Protein AF-A0A9E3D7S3-F1 (afdb_monomer)

pLDDT: mean 74.38, std 21.48, range [36.34, 97.38]

Mean predicted aligned error: 14.0 Å

Foldseek 3Di:
DDDDDDDDDPPPPVVVVVVVVVVVVVVVPPPFQKKWKWWADPNPDIQIWIWTWDDADPVQKTKIKTFLVRVVDDPTDIWIARPVVRWIWDFPDKDDDVVVRMIITITHTDPDPPDDDD

Radius of gyration: 23.83 Å; Cα contacts (8 Å, |Δi|>4): 195; chains: 1; bounding box: 24×94×34 Å

Sequence (118 aa):
MRLASIALGFILTVSALAARADDGAALSAERSQTFVVQSLIDGHRAFIGSGVLVARSADGVMTLVTAAHVVNGPPQSLRILDTTRRAYYDVLHVRVLLEYDLAFIRVRAQPSYSVPPP

Secondary structure (DSSP, 8-state):
-------SSSSSSSHHHHTTTTHHHHHHSS---EEEEEEEETTTEEEEEEEEEEEE-TTS-EEEEEEHHHH-SSSEEEEEEETTTTEEEEEEEEEEEGGGTEEEEEEEE-S---SPP-

Solvent-accessible surface area (backbone atoms only — not comparable to full-atom values): 7185 Å² total; per-residue (Å²): 136,86,80,90,82,89,88,87,77,81,76,77,73,58,65,71,58,58,70,62,59,56,56,60,57,64,63,64,67,65,62,81,46,56,27,43,36,33,24,30,39,88,87,79,45,71,39,75,42,61,24,36,61,76,48,74,48,97,88,60,39,32,32,30,42,30,50,17,76,42,76,64,72,72,90,52,58,70,44,36,33,33,74,87,75,70,41,54,35,46,75,76,46,76,51,74,41,73,95,74,43,30,22,42,36,33,30,33,72,52,95,69,82,89,63,76,82,131

Structure (mmCIF, N/CA/C/O backbone):
data_AF-A0A9E3D7S3-F1
#
_entry.id   AF-A0A9E3D7S3-F1
#
loop_
_atom_site.group_PDB
_atom_site.id
_atom_site.type_symbol
_atom_site.label_atom_id
_atom_site.label_alt_id
_atom_site.label_comp_id
_atom_site.label_asym_id
_atom_site.label_entity_id
_atom_site.label_seq_id
_atom_site.pdbx_PDB_ins_code
_atom_site.Cartn_x
_atom_site.Cartn_y
_atom_site.Cartn_z
_atom_site.occupancy
_atom_site.B_iso_or_equiv
_atom_site.auth_seq_id
_atom_site.auth_comp_id
_atom_site.auth_asym_id
_atom_site.auth_atom_id
_atom_site.pdbx_PDB_model_num
ATOM 1 N N . MET A 1 1 ? -4.853 76.606 -10.732 1.00 36.34 1 MET A N 1
ATOM 2 C CA . MET A 1 1 ? -5.326 75.935 -11.960 1.00 36.34 1 MET A CA 1
ATOM 3 C C . MET A 1 1 ? -4.596 74.610 -12.109 1.00 36.34 1 MET A C 1
ATOM 5 O O . MET A 1 1 ? -3.379 74.614 -12.122 1.00 36.34 1 MET A O 1
ATOM 9 N N . ARG A 1 2 ? -5.392 73.540 -12.232 1.00 37.25 2 ARG A N 1
ATOM 10 C CA . ARG A 1 2 ? -5.109 72.181 -12.733 1.00 37.25 2 ARG A CA 1
ATOM 11 C C . ARG A 1 2 ? -4.180 71.266 -11.917 1.00 37.25 2 ARG A C 1
ATOM 13 O O . ARG A 1 2 ? -2.971 71.432 -11.845 1.00 37.25 2 ARG A O 1
ATOM 20 N N . LEU A 1 3 ? -4.864 70.283 -11.333 1.00 42.84 3 LEU A N 1
ATOM 21 C CA . LEU A 1 3 ? -4.400 69.134 -10.576 1.00 42.84 3 LEU A CA 1
ATOM 22 C C . LEU A 1 3 ? -3.599 68.143 -11.422 1.00 42.84 3 LEU A C 1
ATOM 24 O O . LEU A 1 3 ? -3.835 67.969 -12.618 1.00 42.84 3 LEU A O 1
ATOM 28 N N . ALA A 1 4 ? -2.713 67.467 -10.698 1.00 43.94 4 ALA A N 1
ATOM 29 C CA . ALA A 1 4 ? -1.976 66.271 -11.046 1.00 43.94 4 ALA A CA 1
ATOM 30 C C . ALA A 1 4 ? -2.810 65.233 -11.814 1.00 43.94 4 ALA A C 1
ATOM 32 O O . ALA A 1 4 ? -3.934 64.894 -11.450 1.00 43.94 4 ALA A O 1
ATOM 33 N N . SER A 1 5 ? -2.205 64.680 -12.855 1.00 52.38 5 SER A N 1
ATOM 34 C CA . SER A 1 5 ? -2.578 63.410 -13.468 1.00 52.38 5 SER A CA 1
ATOM 35 C C . SER A 1 5 ? -1.301 62.584 -13.572 1.00 52.38 5 SER A C 1
ATOM 37 O O . SER A 1 5 ? -0.228 63.157 -13.732 1.00 52.38 5 SER A O 1
ATOM 39 N N . ILE A 1 6 ? -1.445 61.259 -13.523 1.00 53.62 6 ILE A N 1
ATOM 40 C CA . ILE A 1 6 ? -0.399 60.217 -13.516 1.00 53.62 6 ILE A CA 1
ATOM 41 C C . ILE A 1 6 ? -0.043 59.725 -12.104 1.00 53.62 6 ILE A C 1
ATOM 43 O O . ILE A 1 6 ? 1.033 59.969 -11.573 1.00 53.62 6 ILE A O 1
ATOM 47 N N . ALA A 1 7 ? -0.952 58.946 -11.522 1.00 48.66 7 ALA A N 1
ATOM 48 C CA . ALA A 1 7 ? -0.593 57.894 -10.569 1.00 48.66 7 ALA A CA 1
ATOM 49 C C . ALA A 1 7 ? -1.680 56.804 -10.564 1.00 48.66 7 ALA A C 1
ATOM 51 O O . ALA A 1 7 ? -2.249 56.479 -9.531 1.00 48.66 7 ALA A O 1
ATOM 52 N N . LEU A 1 8 ? -2.031 56.272 -11.740 1.00 49.25 8 LEU A N 1
ATOM 53 C CA . LEU A 1 8 ? -3.030 55.202 -11.857 1.00 49.25 8 LEU A CA 1
ATOM 54 C C . LEU A 1 8 ? -2.595 54.145 -12.882 1.00 49.25 8 LEU A C 1
ATOM 56 O O . LEU A 1 8 ? -3.331 53.811 -13.801 1.00 49.25 8 LEU A O 1
ATOM 60 N N . GLY A 1 9 ? -1.353 53.670 -12.769 1.00 41.97 9 GLY A N 1
ATOM 61 C CA . GLY A 1 9 ? -0.811 52.657 -13.686 1.00 41.97 9 GLY A CA 1
ATOM 62 C C . GLY A 1 9 ? 0.031 51.560 -13.036 1.00 41.97 9 GLY A C 1
ATOM 63 O O . GLY A 1 9 ? 0.242 50.529 -13.658 1.00 41.97 9 GLY A O 1
ATOM 64 N N . PHE A 1 10 ? 0.492 51.736 -11.793 1.00 42.12 10 PHE A N 1
ATOM 65 C CA . PHE A 1 10 ? 1.500 50.840 -11.206 1.00 42.12 10 PHE A CA 1
ATOM 66 C C . PHE A 1 10 ? 0.957 49.823 -10.188 1.00 42.12 10 PHE A C 1
ATOM 68 O O . PHE A 1 10 ? 1.707 48.992 -9.693 1.00 42.12 10 PHE A O 1
ATOM 75 N N . ILE A 1 11 ? -0.338 49.863 -9.858 1.00 47.34 11 ILE A N 1
ATOM 76 C CA . ILE A 1 11 ? -0.899 49.030 -8.775 1.00 47.34 11 ILE A CA 1
ATOM 77 C C . ILE A 1 11 ? -1.485 47.702 -9.296 1.00 47.34 11 ILE A C 1
ATOM 79 O O . ILE A 1 11 ? -1.618 46.750 -8.535 1.00 47.34 11 ILE A O 1
ATOM 83 N N . LEU A 1 12 ? -1.775 47.575 -10.595 1.00 44.66 12 LEU A N 1
ATOM 84 C CA . LEU A 1 12 ? -2.516 46.417 -11.124 1.00 44.66 12 LEU A CA 1
ATOM 85 C C . LEU A 1 12 ? -1.658 45.238 -11.612 1.00 44.66 12 LEU A C 1
ATOM 87 O O . LEU A 1 12 ? -2.206 44.176 -11.889 1.00 44.66 12 LEU A O 1
ATOM 91 N N . THR A 1 13 ? -0.333 45.364 -11.694 1.00 44.12 13 THR A N 1
ATOM 92 C CA . THR A 1 13 ? 0.540 44.274 -12.178 1.00 44.12 13 THR A CA 1
ATOM 93 C C . THR A 1 13 ? 1.153 43.412 -11.075 1.00 44.12 13 THR A C 1
ATOM 95 O O . THR A 1 13 ? 1.654 42.330 -11.372 1.00 44.12 13 THR A O 1
ATOM 98 N N . VAL A 1 14 ? 1.082 43.817 -9.803 1.00 46.62 14 VAL A N 1
ATOM 99 C CA . VAL A 1 14 ? 1.685 43.045 -8.695 1.00 46.62 14 VAL A CA 1
ATOM 100 C C . VAL A 1 14 ? 0.723 41.990 -8.126 1.00 46.62 14 VAL A C 1
ATOM 102 O O . VAL A 1 14 ? 1.159 40.949 -7.634 1.00 46.62 14 VAL A O 1
ATOM 105 N N . SER A 1 15 ? -0.593 42.180 -8.262 1.00 40.97 15 SER A N 1
ATOM 106 C CA . SER A 1 15 ? -1.597 41.261 -7.698 1.00 40.97 15 SER A CA 1
ATOM 107 C C . SER A 1 15 ? -1.629 39.880 -8.364 1.00 40.97 15 SER A C 1
ATOM 109 O O . SER A 1 15 ? -2.075 38.920 -7.743 1.00 40.97 15 SER A O 1
ATOM 111 N N . ALA A 1 16 ? -1.125 39.744 -9.595 1.00 46.19 16 ALA A N 1
ATOM 112 C CA . ALA A 1 16 ? -1.045 38.445 -10.267 1.00 46.19 16 ALA A CA 1
ATOM 113 C C . ALA A 1 16 ? 0.139 37.588 -9.783 1.00 46.19 16 ALA A C 1
ATOM 115 O O . ALA A 1 16 ? 0.104 36.366 -9.920 1.00 46.19 16 ALA A O 1
ATOM 116 N N . LEU A 1 17 ? 1.179 38.208 -9.210 1.00 40.50 17 LEU A N 1
ATOM 117 C CA . LEU A 1 17 ? 2.368 37.493 -8.741 1.00 40.50 17 LEU A CA 1
ATOM 118 C C . LEU A 1 17 ? 2.215 37.000 -7.294 1.00 40.50 17 LEU A C 1
ATOM 120 O O . LEU A 1 17 ? 2.738 35.944 -6.952 1.00 40.50 17 LEU A O 1
ATOM 124 N N . ALA A 1 18 ? 1.437 37.709 -6.469 1.00 45.75 18 ALA A N 1
ATOM 125 C CA . ALA A 1 18 ? 1.156 37.303 -5.089 1.00 45.75 18 ALA A CA 1
ATOM 126 C C . ALA A 1 18 ? 0.291 36.031 -5.005 1.00 45.75 18 ALA A C 1
ATOM 128 O O . ALA A 1 18 ? 0.497 35.209 -4.120 1.00 45.75 18 ALA A O 1
ATOM 129 N N . ALA A 1 19 ? -0.603 35.809 -5.975 1.00 45.47 19 ALA A N 1
ATOM 130 C CA . ALA A 1 19 ? -1.445 34.612 -6.016 1.00 45.47 19 ALA A CA 1
ATOM 131 C C . ALA A 1 19 ? -0.674 33.310 -6.316 1.00 45.47 19 ALA A C 1
ATOM 133 O O . ALA A 1 19 ? -1.222 32.236 -6.119 1.00 45.47 19 ALA A O 1
ATOM 134 N N . ARG A 1 20 ? 0.579 33.386 -6.791 1.00 47.00 20 ARG A N 1
ATOM 135 C CA . ARG A 1 20 ? 1.412 32.206 -7.099 1.00 47.00 20 ARG A CA 1
ATOM 136 C C . ARG A 1 20 ? 2.460 31.883 -6.037 1.00 47.00 20 ARG A C 1
ATOM 138 O O . ARG A 1 20 ? 3.110 30.847 -6.127 1.00 47.00 20 ARG A O 1
ATOM 145 N N . ALA A 1 21 ? 2.650 32.766 -5.059 1.00 46.47 21 ALA A N 1
ATOM 146 C CA . ALA A 1 21 ? 3.596 32.546 -3.968 1.00 46.47 21 ALA A CA 1
ATOM 147 C C . ALA A 1 21 ? 2.968 31.753 -2.805 1.00 46.47 21 ALA A C 1
ATOM 149 O O . ALA A 1 21 ? 3.672 30.982 -2.154 1.00 46.47 21 ALA A O 1
ATOM 150 N N . ASP A 1 22 ? 1.652 31.872 -2.594 1.00 43.47 22 ASP A N 1
ATOM 151 C CA . ASP A 1 22 ? 0.927 31.128 -1.551 1.00 43.47 22 ASP A CA 1
ATOM 152 C C . ASP A 1 22 ? 0.686 29.647 -1.896 1.00 43.47 22 ASP A C 1
ATOM 154 O O . ASP A 1 22 ? 0.516 28.821 -0.996 1.00 43.47 22 ASP A O 1
ATOM 158 N N . ASP A 1 23 ? 0.773 29.264 -3.175 1.00 46.38 23 ASP A N 1
ATOM 159 C CA . ASP A 1 23 ? 0.672 27.857 -3.590 1.00 46.38 23 ASP A CA 1
ATOM 160 C C . ASP A 1 23 ? 1.823 27.002 -3.019 1.00 46.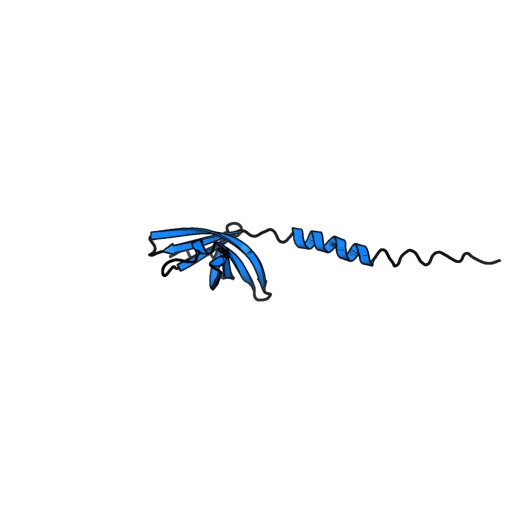38 23 ASP A C 1
ATOM 162 O O . ASP A 1 23 ? 1.654 25.813 -2.745 1.00 46.38 23 ASP A O 1
ATOM 166 N N . GLY A 1 24 ? 2.993 27.605 -2.770 1.00 39.53 24 GLY A N 1
ATOM 167 C CA . GLY A 1 24 ? 4.150 26.908 -2.197 1.00 39.53 24 GLY A CA 1
ATOM 168 C C . GLY A 1 24 ? 3.977 26.532 -0.721 1.00 39.53 24 GLY A C 1
ATOM 169 O O . GLY A 1 24 ? 4.488 25.502 -0.280 1.00 39.53 24 GLY A O 1
ATOM 170 N N . ALA A 1 25 ? 3.224 27.329 0.044 1.00 43.59 25 ALA A N 1
ATOM 171 C CA . ALA A 1 25 ? 2.959 27.072 1.460 1.00 43.59 25 ALA A CA 1
ATOM 172 C C . ALA A 1 25 ? 1.829 26.046 1.657 1.00 43.59 25 ALA A C 1
ATOM 174 O O . ALA A 1 25 ? 1.906 25.218 2.567 1.00 43.59 25 ALA A O 1
ATOM 175 N N . ALA A 1 26 ? 0.832 26.031 0.763 1.00 40.84 26 ALA A N 1
ATOM 176 C CA . ALA A 1 26 ? -0.206 25.000 0.740 1.00 40.84 26 ALA A CA 1
ATOM 177 C C . ALA A 1 26 ? 0.359 23.609 0.382 1.00 40.84 26 ALA A C 1
ATOM 179 O O . ALA A 1 26 ? -0.065 22.608 0.958 1.00 40.84 26 ALA A O 1
ATOM 180 N N . LEU A 1 27 ? 1.379 23.547 -0.484 1.00 45.19 27 LEU A N 1
ATOM 181 C CA . LEU A 1 27 ? 2.094 22.308 -0.829 1.00 45.19 27 LEU A CA 1
ATOM 182 C C . LEU A 1 27 ? 3.040 21.807 0.280 1.00 45.19 27 LEU A C 1
ATOM 184 O O . LEU A 1 27 ? 3.384 20.630 0.307 1.00 45.19 27 LEU A O 1
ATOM 188 N N . SER A 1 28 ? 3.455 22.671 1.214 1.00 40.59 28 SER A N 1
ATOM 189 C CA . SER A 1 28 ? 4.373 22.309 2.308 1.00 40.59 28 SER A CA 1
ATOM 190 C C . SER A 1 28 ? 3.657 21.725 3.539 1.00 40.59 28 SER A C 1
ATOM 192 O O . SER A 1 28 ? 4.276 21.049 4.363 1.00 40.59 28 SER A O 1
ATOM 194 N N . ALA A 1 29 ? 2.340 21.935 3.659 1.00 40.81 29 ALA A N 1
ATOM 195 C CA . ALA A 1 29 ? 1.531 21.451 4.780 1.00 40.81 29 ALA A CA 1
ATOM 196 C C . ALA A 1 29 ? 0.851 20.088 4.532 1.00 40.81 29 ALA A C 1
ATOM 198 O O . ALA A 1 29 ? 0.332 19.491 5.481 1.00 40.81 29 ALA A O 1
ATOM 199 N N . GLU A 1 30 ? 0.908 19.539 3.312 1.00 49.56 30 GLU A N 1
ATOM 2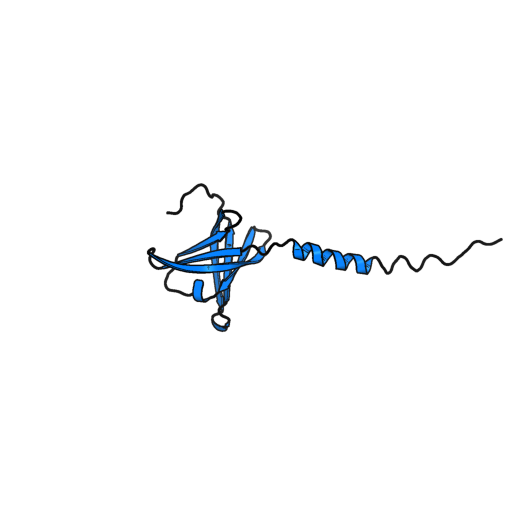00 C CA . GLU A 1 30 ? 0.654 18.112 3.073 1.00 49.56 30 GLU A CA 1
ATOM 201 C C . GLU A 1 30 ? 1.874 17.311 3.545 1.00 49.56 30 GLU A C 1
ATOM 203 O O . GLU A 1 30 ? 2.706 16.823 2.787 1.00 49.56 30 GLU A O 1
ATOM 208 N N . ARG A 1 31 ? 2.017 17.240 4.870 1.00 57.12 31 ARG A N 1
ATOM 209 C CA . ARG A 1 31 ? 3.013 16.430 5.566 1.00 57.12 31 ARG A CA 1
ATOM 210 C C . ARG A 1 31 ? 3.010 15.035 4.944 1.00 57.12 31 ARG A C 1
ATOM 212 O O . ARG A 1 31 ? 2.006 14.339 5.094 1.00 57.12 31 ARG A O 1
ATOM 219 N N . SER A 1 32 ? 4.105 14.645 4.279 1.00 63.88 32 SER A N 1
ATOM 220 C CA . SER A 1 32 ? 4.292 13.302 3.718 1.00 63.88 32 SER A CA 1
ATOM 221 C C . SER A 1 32 ? 3.920 12.268 4.772 1.00 63.88 32 SER A C 1
ATOM 223 O O . SER A 1 32 ? 4.660 12.026 5.727 1.00 63.88 32 SER A O 1
ATOM 225 N N . GLN A 1 33 ? 2.710 11.732 4.650 1.00 80.50 33 GLN A N 1
ATOM 226 C CA . GLN A 1 33 ? 2.162 10.806 5.617 1.00 80.50 33 GLN A CA 1
ATOM 227 C C . GLN A 1 33 ? 2.706 9.435 5.244 1.00 80.50 33 GLN A C 1
ATOM 229 O O . GLN A 1 33 ? 2.384 8.897 4.181 1.00 80.50 33 GLN A O 1
ATOM 234 N N . THR A 1 34 ? 3.573 8.909 6.103 1.00 86.88 34 THR A N 1
ATOM 235 C CA . THR A 1 34 ? 4.181 7.594 5.917 1.00 86.88 34 THR A CA 1
ATOM 236 C C . THR A 1 34 ? 3.327 6.532 6.594 1.00 86.88 34 THR A C 1
ATOM 238 O O . THR A 1 34 ? 2.856 6.699 7.718 1.00 86.88 34 THR A O 1
ATOM 241 N N . PHE A 1 35 ? 3.160 5.420 5.899 1.00 91.38 35 PHE A N 1
ATOM 242 C CA . PHE A 1 35 ? 2.417 4.252 6.329 1.00 91.38 35 PHE A CA 1
ATOM 243 C C . PHE A 1 35 ? 3.374 3.074 6.422 1.00 91.38 35 PHE A C 1
ATOM 245 O O . PHE A 1 35 ? 4.317 2.964 5.641 1.00 91.38 35 PHE A O 1
ATOM 252 N N . VAL A 1 36 ? 3.108 2.167 7.349 1.00 93.06 36 VAL A N 1
ATOM 253 C CA . VAL A 1 36 ? 3.691 0.830 7.322 1.00 93.06 36 VAL A CA 1
ATOM 254 C C . VAL A 1 36 ? 2.797 -0.035 6.448 1.00 93.06 36 VAL A C 1
ATOM 256 O O . VAL A 1 36 ? 1.593 -0.150 6.688 1.00 93.06 36 VAL A O 1
ATOM 259 N N . VAL A 1 37 ? 3.400 -0.631 5.427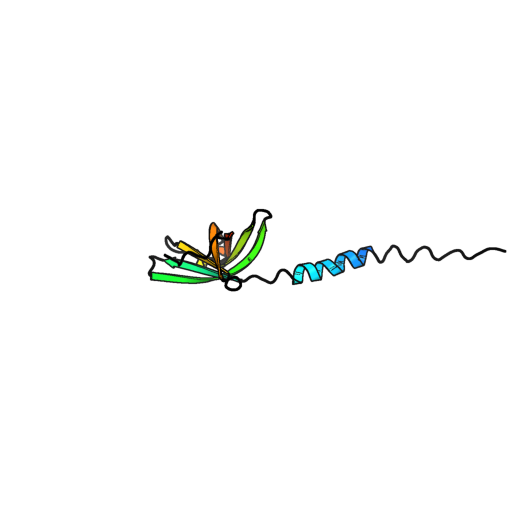 1.00 92.38 37 VAL A N 1
ATOM 260 C CA . VAL A 1 37 ? 2.779 -1.631 4.565 1.00 92.38 37 VAL A CA 1
ATOM 261 C C . VAL A 1 37 ? 3.297 -2.983 5.014 1.00 92.38 37 VAL A C 1
ATOM 263 O O . VAL A 1 37 ? 4.481 -3.281 4.873 1.00 92.38 37 VAL A O 1
ATOM 266 N N . GLN A 1 38 ? 2.416 -3.794 5.582 1.00 90.62 38 GLN A N 1
ATOM 267 C CA . GLN A 1 38 ? 2.737 -5.143 6.010 1.00 90.62 38 GLN A CA 1
ATOM 268 C C . GLN A 1 38 ? 1.983 -6.136 5.136 1.00 90.62 38 GLN A C 1
ATOM 270 O O . GLN A 1 38 ? 0.756 -6.117 5.064 1.00 90.62 38 GLN A O 1
ATOM 275 N N . SER A 1 39 ? 2.723 -7.033 4.507 1.00 87.88 39 SER A N 1
ATOM 276 C CA . SER A 1 39 ? 2.175 -8.161 3.782 1.00 87.88 39 SER A CA 1
ATOM 277 C C . SER A 1 39 ? 2.392 -9.437 4.574 1.00 87.88 39 SER A C 1
ATOM 279 O O . SER A 1 39 ? 3.537 -9.809 4.814 1.00 87.88 39 SER A O 1
ATOM 281 N N . LEU A 1 40 ? 1.314 -10.083 5.019 1.00 84.75 40 LEU A N 1
ATOM 282 C CA . LEU A 1 40 ? 1.377 -11.322 5.794 1.00 84.75 40 LEU A CA 1
ATOM 283 C C . LEU A 1 40 ? 1.267 -12.533 4.870 1.00 84.75 40 LEU A C 1
ATOM 285 O O . LEU A 1 40 ? 0.298 -12.660 4.126 1.00 84.75 40 LEU A O 1
ATOM 289 N N . ILE A 1 41 ? 2.226 -13.441 4.994 1.00 80.62 41 ILE A N 1
ATOM 290 C CA . ILE A 1 41 ? 2.334 -14.695 4.251 1.00 80.62 41 ILE A CA 1
ATOM 291 C C . ILE A 1 41 ? 2.111 -15.829 5.243 1.00 80.62 41 ILE A C 1
ATOM 293 O O . ILE A 1 41 ? 2.849 -15.958 6.228 1.00 80.62 41 ILE A O 1
ATOM 297 N N . ASP A 1 42 ? 1.068 -16.620 5.002 1.00 73.75 42 ASP A N 1
AT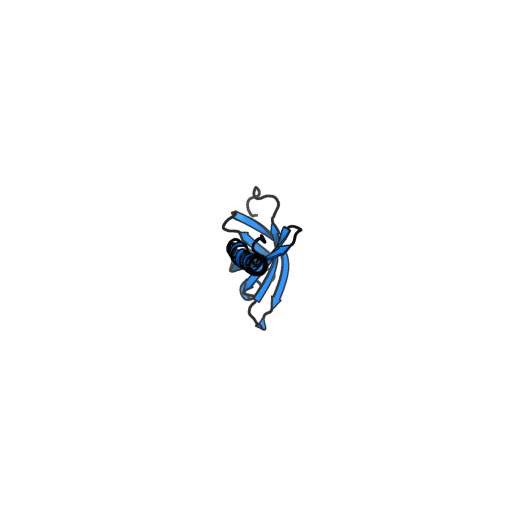OM 298 C CA . ASP A 1 42 ? 0.702 -17.797 5.799 1.00 73.75 42 ASP A CA 1
ATOM 299 C C . ASP A 1 42 ? 0.577 -17.520 7.315 1.00 73.75 42 ASP A C 1
ATOM 301 O O . ASP A 1 42 ? 0.789 -18.398 8.145 1.00 73.75 42 ASP A O 1
ATOM 305 N N . GLY A 1 43 ? 0.290 -16.268 7.700 1.00 71.56 43 GLY A N 1
ATOM 306 C CA . GLY A 1 43 ? 0.135 -15.829 9.094 1.00 71.56 43 GLY A CA 1
ATOM 307 C C . GLY A 1 43 ? 1.409 -15.843 9.953 1.00 71.56 43 GLY A C 1
ATOM 308 O O . GLY A 1 43 ? 1.345 -15.469 11.124 1.00 71.56 43 GLY A O 1
ATOM 309 N N . HIS A 1 44 ? 2.559 -16.270 9.424 1.00 74.19 44 HIS A N 1
ATOM 310 C CA . HIS A 1 44 ? 3.802 -16.451 10.197 1.00 74.19 44 HIS A CA 1
ATOM 311 C C . HIS A 1 44 ? 5.007 -15.716 9.611 1.00 74.19 44 HIS A C 1
ATOM 313 O O . HIS A 1 44 ? 5.989 -15.478 10.312 1.00 74.19 44 HIS A O 1
ATOM 319 N N . ARG A 1 45 ? 4.953 -15.345 8.332 1.00 82.12 45 ARG A N 1
ATOM 320 C CA . ARG A 1 45 ? 5.988 -14.551 7.669 1.00 82.12 45 ARG A CA 1
ATOM 321 C C . ARG A 1 45 ? 5.386 -13.234 7.223 1.00 82.12 45 ARG A C 1
ATOM 323 O O . ARG A 1 45 ? 4.198 -13.163 6.926 1.00 82.12 45 ARG A O 1
ATOM 330 N N . ALA A 1 46 ? 6.197 -12.185 7.183 1.00 84.00 46 ALA A N 1
ATOM 331 C CA . ALA A 1 46 ? 5.739 -10.904 6.683 1.00 84.00 46 ALA A CA 1
ATOM 332 C C . ALA A 1 46 ? 6.822 -10.197 5.876 1.00 84.00 46 ALA A C 1
ATOM 334 O O . ALA A 1 46 ? 7.980 -10.172 6.293 1.00 84.00 46 ALA A O 1
ATOM 335 N N . PHE A 1 47 ? 6.426 -9.571 4.771 1.00 89.19 47 PHE A N 1
ATOM 336 C CA . PHE A 1 47 ? 7.194 -8.478 4.185 1.00 89.19 47 PHE A CA 1
ATOM 337 C C . PHE A 1 47 ? 6.701 -7.172 4.792 1.00 89.19 47 PHE A C 1
ATOM 339 O O . PHE A 1 47 ? 5.497 -6.948 4.916 1.00 89.19 47 PHE A O 1
ATOM 346 N N . ILE A 1 48 ? 7.630 -6.320 5.209 1.00 91.44 48 ILE A N 1
ATOM 347 C CA . ILE A 1 48 ? 7.314 -5.028 5.811 1.00 91.44 48 ILE A CA 1
ATOM 348 C C . ILE A 1 48 ? 8.046 -3.964 5.013 1.00 91.44 48 ILE A C 1
ATOM 350 O O . ILE A 1 48 ? 9.254 -4.052 4.810 1.00 91.44 48 ILE A O 1
ATOM 354 N N . GLY A 1 49 ? 7.300 -2.960 4.578 1.00 93.19 49 GLY A N 1
ATOM 355 C CA . GLY A 1 49 ? 7.825 -1.805 3.877 1.00 93.19 49 GLY A CA 1
ATOM 356 C C . GLY A 1 49 ? 7.140 -0.521 4.314 1.00 93.19 49 GLY A C 1
ATOM 357 O O . GLY A 1 49 ? 6.219 -0.513 5.134 1.00 93.19 49 GLY A O 1
ATOM 358 N N . SER A 1 50 ? 7.600 0.576 3.729 1.00 94.25 50 SER A N 1
ATOM 359 C CA . SER A 1 50 ? 6.998 1.893 3.902 1.00 94.25 50 SER A CA 1
ATOM 360 C C . SER A 1 50 ? 6.135 2.232 2.695 1.00 94.25 50 SER A C 1
ATOM 362 O O . SER A 1 50 ? 6.472 1.904 1.556 1.00 94.25 50 SER A O 1
ATOM 364 N N . GLY A 1 51 ? 5.022 2.908 2.942 1.00 94.19 51 GLY A N 1
ATOM 365 C CA . GLY A 1 51 ? 4.177 3.513 1.926 1.00 94.19 51 GLY A CA 1
ATOM 366 C C . GLY A 1 51 ? 4.067 5.013 2.152 1.00 94.19 51 GLY A C 1
ATOM 367 O O . GLY A 1 51 ? 4.117 5.473 3.290 1.00 94.19 51 GLY A O 1
ATOM 368 N N . VAL A 1 52 ? 3.902 5.781 1.084 1.00 93.75 52 VAL A N 1
ATOM 369 C CA . VAL A 1 52 ? 3.702 7.234 1.152 1.00 93.75 52 VAL A CA 1
ATOM 370 C C . VAL A 1 52 ? 2.352 7.576 0.543 1.00 93.75 52 VAL A C 1
ATOM 372 O O . VAL A 1 52 ? 1.999 7.050 -0.512 1.00 93.75 52 VAL A O 1
ATOM 375 N N . LEU A 1 53 ? 1.588 8.445 1.204 1.00 92.81 53 LEU A N 1
ATOM 376 C CA . LEU A 1 53 ? 0.362 9.007 0.638 1.00 92.81 53 LEU A CA 1
ATOM 377 C C . LEU A 1 53 ? 0.688 9.892 -0.567 1.00 92.81 53 LEU A C 1
ATOM 379 O O . LEU A 1 53 ? 1.446 10.845 -0.432 1.00 92.81 53 LEU A O 1
ATOM 383 N N . VAL A 1 54 ? 0.078 9.600 -1.717 1.00 93.31 54 VAL A N 1
ATOM 384 C CA . VAL A 1 54 ? 0.262 10.390 -2.950 1.00 93.31 54 VAL A CA 1
ATOM 385 C C . VAL A 1 54 ? -1.020 11.037 -3.463 1.00 93.31 54 VAL A C 1
ATOM 387 O O . VAL A 1 54 ? -0.960 11.929 -4.299 1.00 93.31 54 VAL A O 1
ATOM 390 N N . ALA A 1 55 ? -2.187 10.577 -3.004 1.00 92.25 55 ALA A N 1
ATOM 391 C CA . ALA A 1 55 ? -3.463 11.184 -3.366 1.00 92.25 55 ALA A CA 1
ATOM 392 C C . ALA A 1 55 ? -4.548 10.877 -2.332 1.00 92.25 55 ALA A C 1
ATOM 394 O O . ALA A 1 55 ? -4.590 9.782 -1.762 1.00 92.25 55 ALA A O 1
ATOM 395 N N . ARG A 1 56 ? -5.485 11.812 -2.161 1.00 91.81 56 ARG A N 1
ATOM 396 C CA . ARG A 1 56 ? -6.710 11.639 -1.377 1.00 91.81 56 ARG A CA 1
ATOM 397 C C . ARG A 1 56 ? -7.906 12.126 -2.192 1.00 91.81 56 ARG A C 1
ATOM 399 O O . ARG A 1 56 ? -7.911 13.243 -2.691 1.00 91.81 56 ARG A O 1
ATOM 406 N N . SER A 1 57 ? -8.913 11.274 -2.319 1.00 89.88 57 SER A N 1
ATOM 407 C CA . SER A 1 57 ? -10.194 11.595 -2.947 1.00 89.88 57 SER A CA 1
ATOM 408 C C . SER A 1 57 ? -11.154 12.233 -1.936 1.00 89.88 57 SER A C 1
ATOM 410 O O . SER A 1 57 ? -11.033 12.019 -0.725 1.00 89.88 57 SER A O 1
ATOM 412 N N . ALA A 1 58 ? -12.133 12.994 -2.433 1.00 87.00 58 ALA A N 1
ATOM 413 C CA . ALA A 1 58 ? -13.158 13.653 -1.619 1.00 87.00 58 ALA A CA 1
ATOM 414 C C . ALA A 1 58 ? -14.019 12.664 -0.806 1.00 87.00 58 ALA A C 1
ATOM 416 O O . ALA A 1 58 ? -14.510 13.008 0.264 1.00 87.00 58 ALA A O 1
ATOM 417 N N . ASP A 1 59 ? -14.153 11.419 -1.271 1.00 87.38 59 ASP A N 1
ATOM 418 C CA . ASP A 1 59 ? -14.858 10.324 -0.585 1.00 87.38 59 ASP A CA 1
ATOM 419 C C . ASP A 1 59 ? -14.017 9.631 0.511 1.00 87.38 59 ASP A C 1
ATOM 421 O O . ASP A 1 59 ? -14.385 8.570 1.021 1.00 87.38 59 ASP A O 1
ATOM 425 N N . GLY A 1 60 ? -12.855 10.195 0.853 1.00 86.12 60 GLY A N 1
ATOM 426 C CA . GLY A 1 60 ? -11.972 9.682 1.898 1.00 86.12 60 GLY A CA 1
ATOM 427 C C . GLY A 1 60 ? -11.111 8.487 1.481 1.00 86.12 60 GLY A C 1
ATOM 428 O O . GLY A 1 60 ? -10.383 7.952 2.321 1.00 86.12 60 GLY A O 1
ATOM 429 N N . VAL A 1 61 ? -11.151 8.068 0.210 1.00 93.06 61 VAL A N 1
ATOM 430 C CA . VAL A 1 61 ? -10.225 7.055 -0.319 1.00 93.06 61 VAL A CA 1
ATOM 431 C C . VAL A 1 61 ? -8.853 7.676 -0.534 1.00 93.06 61 VAL A C 1
ATOM 433 O O . VAL A 1 61 ? -8.721 8.747 -1.120 1.00 93.06 61 VAL A O 1
ATOM 436 N N . MET A 1 62 ? -7.814 6.983 -0.091 1.00 93.56 62 MET A N 1
ATOM 437 C CA . MET A 1 62 ? -6.426 7.394 -0.277 1.00 93.56 62 MET A CA 1
ATOM 438 C C . MET A 1 62 ? -5.704 6.449 -1.221 1.00 93.56 62 MET A C 1
ATOM 440 O O . MET A 1 62 ? -6.054 5.275 -1.321 1.00 93.56 62 MET A O 1
ATOM 444 N N . THR A 1 63 ? -4.677 6.964 -1.886 1.00 95.50 63 THR A N 1
ATOM 445 C CA . THR A 1 63 ? -3.741 6.171 -2.681 1.00 95.50 63 THR A CA 1
ATOM 446 C C . THR A 1 63 ? -2.361 6.275 -2.061 1.00 95.50 63 THR A C 1
ATOM 448 O O . THR A 1 63 ? -1.834 7.376 -1.890 1.00 95.50 63 THR A O 1
ATOM 451 N N . LEU A 1 64 ? -1.791 5.123 -1.727 1.00 95.31 64 LEU A N 1
ATOM 452 C CA . LEU A 1 64 ? -0.432 4.988 -1.228 1.00 95.31 64 LEU A CA 1
ATOM 453 C C . LEU A 1 64 ? 0.468 4.444 -2.332 1.00 95.31 64 LEU A C 1
ATOM 455 O O . LEU A 1 64 ? 0.029 3.604 -3.118 1.00 95.31 64 LEU A O 1
ATOM 459 N N . VAL A 1 65 ? 1.724 4.874 -2.351 1.00 95.88 65 VAL A N 1
ATOM 460 C CA . VAL A 1 65 ? 2.786 4.263 -3.156 1.00 95.88 65 VAL A CA 1
ATOM 461 C C . VAL A 1 65 ? 3.748 3.531 -2.237 1.00 95.88 65 VAL A C 1
ATOM 463 O O . VAL A 1 65 ? 4.163 4.078 -1.218 1.00 95.88 65 VAL A O 1
ATOM 466 N N . THR A 1 66 ? 4.099 2.300 -2.592 1.00 96.12 66 THR A N 1
ATOM 467 C CA . THR A 1 66 ? 5.120 1.486 -1.921 1.00 96.12 66 THR A CA 1
ATOM 468 C C . THR A 1 66 ? 5.921 0.699 -2.958 1.00 96.12 66 THR A C 1
ATOM 470 O O . THR A 1 66 ? 5.627 0.771 -4.154 1.00 96.12 66 THR A O 1
ATOM 473 N N . ALA A 1 67 ? 6.922 -0.053 -2.509 1.00 96.19 67 ALA A N 1
ATOM 474 C CA . ALA A 1 67 ? 7.698 -0.909 -3.389 1.00 96.19 67 ALA A CA 1
ATOM 475 C C . ALA A 1 67 ? 6.897 -2.156 -3.802 1.00 96.19 67 ALA A C 1
ATOM 477 O O . ALA A 1 67 ? 6.195 -2.758 -2.982 1.00 96.19 67 ALA A O 1
ATOM 478 N N . ALA A 1 68 ? 6.995 -2.558 -5.070 1.00 95.19 68 ALA A N 1
ATOM 479 C CA . ALA A 1 68 ? 6.238 -3.694 -5.592 1.00 95.19 68 ALA A CA 1
ATOM 480 C C . ALA A 1 68 ? 6.592 -4.986 -4.860 1.00 95.19 68 ALA A C 1
ATOM 482 O O . ALA A 1 68 ? 5.691 -5.733 -4.493 1.00 95.19 68 ALA A O 1
ATOM 483 N N . HIS A 1 69 ? 7.872 -5.228 -4.581 1.00 92.50 69 HIS A N 1
ATOM 484 C CA . HIS A 1 69 ? 8.322 -6.438 -3.889 1.00 92.50 69 HIS A CA 1
ATOM 485 C C . HIS A 1 69 ? 7.746 -6.612 -2.469 1.00 92.50 69 HIS A C 1
ATOM 487 O O . HIS A 1 69 ? 7.739 -7.725 -1.952 1.00 92.50 69 HIS A O 1
ATOM 493 N N . VAL A 1 70 ? 7.221 -5.552 -1.840 1.00 92.50 70 VAL A N 1
ATOM 494 C CA . VAL A 1 70 ? 6.538 -5.645 -0.535 1.00 92.50 70 VAL A CA 1
ATOM 495 C C . VAL A 1 70 ? 5.158 -6.289 -0.680 1.00 92.50 70 VAL A C 1
ATOM 497 O O . VAL A 1 70 ? 4.703 -6.998 0.215 1.00 92.50 70 VAL A O 1
ATOM 500 N N . VAL A 1 71 ? 4.482 -6.043 -1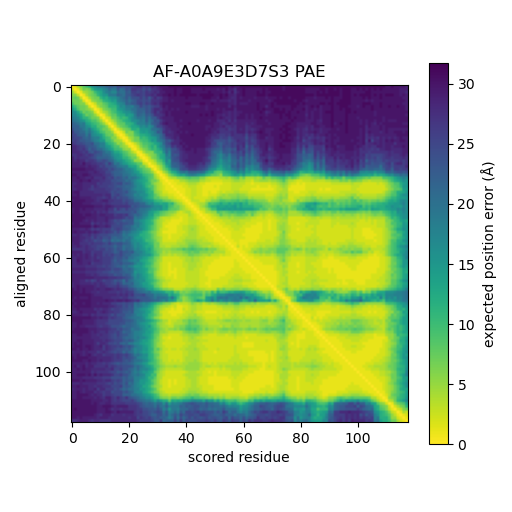.806 1.00 91.31 71 VAL A N 1
ATOM 501 C CA . VAL A 1 71 ? 3.083 -6.436 -2.049 1.00 91.31 71 VAL A CA 1
ATOM 502 C C . VAL A 1 71 ? 2.909 -7.386 -3.234 1.00 91.31 71 VAL A C 1
ATOM 504 O O . VAL A 1 71 ? 1.782 -7.717 -3.600 1.00 91.31 71 VAL A O 1
ATOM 507 N N . ASN A 1 72 ? 4.007 -7.862 -3.808 1.00 86.25 72 ASN A N 1
ATOM 508 C CA . ASN A 1 72 ? 4.043 -8.837 -4.887 1.00 86.25 72 ASN A CA 1
ATOM 509 C C . ASN A 1 72 ? 4.611 -10.162 -4.355 1.00 86.25 72 ASN A C 1
ATOM 511 O O . ASN A 1 72 ? 5.800 -10.441 -4.496 1.00 86.25 72 ASN A O 1
ATOM 515 N N . GLY A 1 73 ? 3.756 -10.947 -3.696 1.00 70.81 73 GLY A N 1
ATOM 516 C CA . GLY A 1 73 ? 4.087 -12.235 -3.083 1.00 70.81 73 GLY A CA 1
ATOM 517 C C . GLY A 1 73 ? 2.939 -13.250 -3.213 1.00 70.81 73 GLY A C 1
ATOM 518 O O . GLY A 1 73 ? 1.944 -12.952 -3.879 1.00 70.81 73 GLY A O 1
ATOM 519 N N . PRO A 1 74 ? 3.067 -14.447 -2.601 1.00 67.50 74 PRO A N 1
ATOM 520 C CA . PRO A 1 74 ? 1.997 -15.453 -2.515 1.00 67.50 74 PRO A CA 1
ATOM 521 C C . PRO A 1 74 ? 0.701 -14.864 -1.929 1.00 67.50 74 PRO A C 1
ATOM 523 O O . PRO A 1 74 ? 0.742 -13.745 -1.421 1.00 67.50 74 PRO A O 1
ATOM 526 N N . PRO A 1 75 ? -0.444 -15.579 -1.955 1.00 61.44 75 PRO A N 1
ATOM 527 C CA . PRO A 1 75 ? -1.702 -15.084 -1.394 1.00 61.44 75 PRO A CA 1
ATOM 528 C C . PRO A 1 75 ? -1.480 -14.523 0.013 1.00 61.44 75 PRO A C 1
ATOM 530 O O . PRO A 1 75 ? -1.134 -15.249 0.940 1.00 61.44 75 PRO A O 1
ATOM 533 N N . GLN A 1 76 ? -1.621 -13.209 0.141 1.00 71.50 76 GLN A N 1
ATOM 534 C CA . GLN A 1 76 ? -1.156 -12.469 1.303 1.00 71.50 76 GLN A CA 1
ATOM 535 C C . GLN A 1 76 ? -2.228 -11.492 1.752 1.00 71.50 76 GLN A C 1
ATOM 537 O O . GLN A 1 76 ? -2.836 -10.793 0.938 1.00 71.50 76 GLN A O 1
ATOM 542 N N . SER A 1 77 ? -2.474 -11.438 3.059 1.00 83.31 77 SER A N 1
ATOM 543 C CA . SER A 1 77 ? -3.331 -10.401 3.623 1.00 83.31 77 SER A CA 1
ATOM 544 C C . SER A 1 77 ? -2.492 -9.146 3.835 1.00 83.31 77 SER A C 1
ATOM 546 O O . SER A 1 77 ? -1.504 -9.178 4.576 1.00 83.31 77 SER A O 1
ATOM 548 N N . LEU A 1 78 ? -2.887 -8.045 3.202 1.00 89.50 78 LEU A N 1
ATOM 549 C CA . LEU A 1 78 ? -2.234 -6.754 3.373 1.00 89.50 78 LEU A CA 1
ATOM 550 C C . LEU A 1 78 ? -2.823 -6.016 4.574 1.00 89.50 78 LEU A C 1
ATOM 552 O O . LEU A 1 78 ? -4.038 -5.866 4.695 1.00 89.50 78 LEU A O 1
ATOM 556 N N . ARG A 1 79 ? -1.944 -5.519 5.442 1.00 89.69 79 ARG A N 1
ATOM 557 C CA . ARG A 1 79 ? -2.268 -4.620 6.546 1.00 89.69 79 ARG A CA 1
ATOM 558 C C . ARG A 1 79 ? -1.560 -3.297 6.314 1.00 89.69 79 ARG A C 1
ATOM 560 O O . ARG A 1 79 ? -0.348 -3.250 6.108 1.00 89.69 79 ARG A O 1
ATOM 567 N N . ILE A 1 80 ? -2.328 -2.220 6.360 1.00 92.19 80 ILE A N 1
ATOM 568 C CA . ILE A 1 80 ? -1.826 -0.862 6.180 1.00 92.19 80 ILE A CA 1
ATOM 569 C C . ILE A 1 80 ? -2.029 -0.121 7.491 1.00 92.19 80 ILE A C 1
ATOM 571 O O . ILE A 1 80 ? -3.158 -0.020 7.969 1.00 92.19 80 ILE A O 1
ATOM 575 N N . LEU A 1 81 ? -0.940 0.381 8.067 1.00 90.62 81 LEU A N 1
ATOM 576 C CA . LEU A 1 81 ? -0.940 1.087 9.343 1.00 90.62 81 LEU A CA 1
ATOM 577 C C . LEU A 1 81 ? -0.399 2.502 9.158 1.00 90.62 81 LEU A C 1
ATOM 579 O O . LEU A 1 81 ? 0.723 2.699 8.701 1.00 90.62 81 LEU A O 1
ATOM 583 N N . ASP A 1 82 ? -1.167 3.490 9.590 1.00 87.62 82 ASP A N 1
ATOM 584 C CA . ASP A 1 82 ? -0.652 4.833 9.833 1.00 87.62 82 ASP A CA 1
ATOM 585 C C . ASP A 1 82 ? -0.014 4.880 11.220 1.00 87.62 82 ASP A C 1
ATOM 587 O O . ASP A 1 82 ? -0.700 4.759 12.237 1.00 87.62 82 ASP A O 1
ATOM 591 N N . THR A 1 83 ? 1.302 5.062 11.268 1.00 77.88 83 THR A N 1
ATOM 592 C CA . THR A 1 83 ? 2.069 5.106 12.521 1.00 77.88 83 THR A CA 1
ATOM 593 C C . THR A 1 83 ? 1.841 6.388 13.312 1.00 77.88 83 THR A C 1
ATOM 595 O O . THR A 1 83 ? 2.019 6.395 14.529 1.00 77.88 83 THR A O 1
ATOM 598 N N . THR A 1 84 ? 1.407 7.460 12.647 1.00 80.06 84 THR A N 1
ATOM 599 C CA . THR A 1 84 ? 1.135 8.756 13.275 1.00 80.06 84 THR A CA 1
ATOM 600 C C . THR A 1 84 ? -0.201 8.719 13.997 1.00 80.06 84 THR A C 1
ATOM 602 O O . THR A 1 84 ? -0.305 9.140 15.146 1.00 80.06 84 THR A O 1
ATOM 605 N N . ARG A 1 85 ? -1.233 8.197 13.328 1.00 76.38 85 ARG A N 1
ATOM 606 C CA . ARG A 1 85 ? -2.593 8.132 13.884 1.00 76.38 85 ARG A CA 1
ATOM 607 C C . ARG A 1 85 ? -2.888 6.831 14.612 1.00 76.38 85 ARG A C 1
ATOM 609 O O . ARG A 1 85 ? -3.941 6.735 15.229 1.00 76.38 85 ARG A O 1
ATOM 616 N N . ARG A 1 86 ? -1.975 5.854 14.534 1.00 77.75 86 ARG A N 1
ATOM 617 C CA . ARG A 1 86 ? -2.180 4.479 15.005 1.00 77.75 86 ARG A CA 1
ATOM 618 C C . ARG A 1 86 ? -3.514 3.955 14.481 1.00 77.75 86 ARG A C 1
ATOM 620 O O . ARG A 1 86 ? -4.401 3.648 15.258 1.00 77.75 86 ARG A O 1
ATOM 627 N N . ALA A 1 87 ? -3.682 3.950 13.162 1.00 82.31 87 ALA A N 1
ATOM 628 C CA . ALA A 1 87 ? -4.935 3.563 12.519 1.00 82.31 87 ALA A CA 1
ATOM 629 C C . ALA A 1 87 ? -4.681 2.547 11.407 1.00 82.31 87 ALA A C 1
ATOM 631 O O . ALA A 1 87 ? -3.735 2.705 10.632 1.00 82.31 87 ALA A O 1
ATOM 632 N N . TYR A 1 88 ? -5.540 1.531 11.323 1.00 87.94 88 TYR A N 1
ATOM 633 C CA . TYR A 1 88 ? -5.531 0.567 10.230 1.00 87.94 88 TYR A CA 1
ATOM 634 C C . TYR A 1 88 ? -6.424 1.027 9.080 1.00 87.94 88 TYR A C 1
ATOM 636 O O . TYR A 1 88 ? -7.390 1.775 9.264 1.00 87.94 88 TYR A O 1
ATOM 644 N N . TYR A 1 89 ? -6.081 0.571 7.881 1.00 91.38 89 TYR A N 1
ATOM 645 C CA . TYR A 1 89 ? -6.808 0.902 6.668 1.00 91.38 89 TYR A CA 1
ATOM 646 C C . TYR A 1 89 ? -7.165 -0.360 5.896 1.00 91.38 89 TYR A C 1
ATOM 648 O O . TYR A 1 89 ? -6.341 -1.265 5.745 1.00 91.38 89 TYR A O 1
ATOM 656 N N . ASP A 1 90 ? -8.384 -0.373 5.367 1.00 91.31 90 ASP A N 1
ATOM 657 C CA . ASP A 1 90 ? -8.853 -1.413 4.466 1.00 91.31 90 ASP A CA 1
ATOM 658 C C . ASP A 1 90 ? -8.221 -1.223 3.097 1.00 91.31 90 ASP A C 1
ATOM 660 O O . ASP A 1 90 ? -8.254 -0.125 2.533 1.00 91.31 90 ASP A O 1
ATOM 664 N N . VAL A 1 91 ? -7.676 -2.305 2.546 1.00 92.62 91 VAL A N 1
ATOM 665 C CA . VAL A 1 91 ? -7.156 -2.328 1.181 1.00 92.62 91 VAL A CA 1
ATOM 666 C C . VAL A 1 91 ? -8.310 -2.579 0.221 1.00 92.62 91 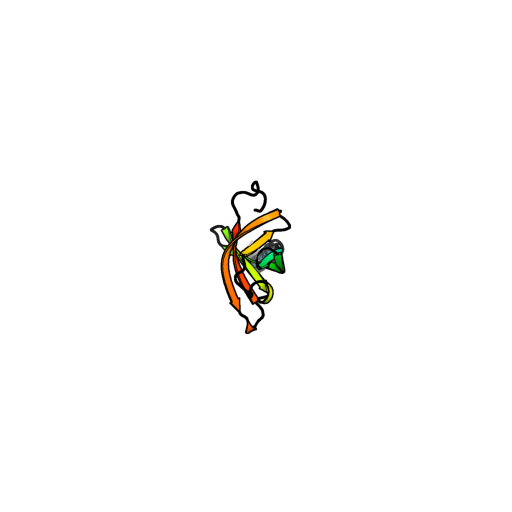VAL A C 1
ATOM 668 O O . VAL A 1 91 ? -8.930 -3.637 0.234 1.00 92.62 91 VAL A O 1
ATOM 671 N N . LEU A 1 92 ? -8.588 -1.595 -0.629 1.00 93.69 92 LEU A N 1
ATOM 672 C CA . LEU A 1 92 ? -9.647 -1.664 -1.635 1.00 93.69 92 LEU A CA 1
ATOM 673 C C . LEU A 1 92 ? -9.134 -2.253 -2.948 1.00 93.69 92 LEU A C 1
ATOM 675 O O . LEU A 1 92 ? -9.846 -2.973 -3.640 1.00 93.69 92 LEU A O 1
ATOM 679 N N . HIS A 1 93 ? -7.911 -1.883 -3.330 1.00 94.31 93 HIS A N 1
ATOM 680 C CA . HIS A 1 93 ? -7.312 -2.293 -4.592 1.00 94.31 93 HIS A CA 1
ATOM 681 C C . HIS A 1 93 ? -5.793 -2.131 -4.557 1.00 94.31 93 HIS A C 1
ATOM 683 O O . HIS A 1 93 ? -5.289 -1.176 -3.966 1.00 94.31 93 HIS A O 1
ATOM 689 N N . VAL A 1 94 ? -5.079 -3.018 -5.250 1.00 94.25 94 VAL A N 1
ATOM 690 C CA . VAL A 1 94 ? -3.627 -2.949 -5.437 1.00 94.25 94 VAL A CA 1
ATOM 691 C C . VAL A 1 94 ? -3.325 -3.032 -6.924 1.00 94.25 94 VAL A C 1
ATOM 693 O O . VAL A 1 94 ? -3.743 -3.975 -7.593 1.00 94.25 94 VAL A O 1
ATOM 696 N N . ARG A 1 95 ? -2.571 -2.058 -7.433 1.00 95.38 95 ARG A N 1
ATOM 697 C CA . ARG A 1 95 ? -2.028 -2.068 -8.791 1.00 95.38 95 ARG A CA 1
ATOM 698 C C . ARG A 1 95 ? -0.511 -2.109 -8.715 1.00 95.38 95 ARG A C 1
ATOM 700 O O . ARG A 1 95 ? 0.096 -1.197 -8.164 1.00 95.38 95 ARG A O 1
ATOM 707 N N . VAL A 1 96 ? 0.090 -3.135 -9.304 1.00 95.69 96 VAL A N 1
ATOM 708 C CA . VAL A 1 96 ? 1.542 -3.346 -9.295 1.00 95.69 96 VAL A CA 1
ATOM 709 C C . VAL A 1 96 ? 2.132 -3.006 -10.663 1.00 95.69 96 VAL A C 1
ATOM 711 O O . VAL A 1 96 ? 1.575 -3.386 -11.691 1.00 95.69 96 VAL A O 1
ATOM 714 N N . LEU A 1 97 ? 3.260 -2.297 -10.668 1.00 95.94 97 LEU A N 1
ATOM 715 C CA . LEU A 1 97 ? 4.091 -2.000 -11.831 1.00 95.94 97 LEU A CA 1
ATOM 716 C C . LEU A 1 97 ? 5.493 -2.577 -11.589 1.00 95.94 97 LEU A C 1
ATOM 718 O O . LEU A 1 97 ? 6.376 -1.903 -11.058 1.00 95.94 97 LEU A O 1
ATOM 722 N N . LEU A 1 98 ? 5.681 -3.848 -11.955 1.00 94.69 98 LEU A N 1
ATOM 723 C CA . LEU A 1 98 ? 6.899 -4.608 -11.642 1.00 94.69 98 LEU A CA 1
ATOM 724 C C . LEU A 1 98 ? 8.166 -4.020 -12.267 1.00 94.69 98 LEU A C 1
ATOM 726 O O . LEU A 1 98 ? 9.213 -4.049 -11.634 1.00 94.69 98 LEU A O 1
ATOM 730 N N . GLU A 1 99 ? 8.063 -3.451 -13.470 1.00 96.81 99 GLU A N 1
ATOM 731 C CA . GLU A 1 99 ? 9.192 -2.832 -14.182 1.00 96.81 99 GLU A CA 1
ATOM 732 C C . GLU A 1 99 ? 9.846 -1.691 -13.386 1.00 96.81 99 GLU A C 1
ATOM 734 O O . GLU A 1 99 ? 11.049 -1.472 -13.496 1.00 96.81 99 GLU A O 1
ATOM 739 N N . TYR A 1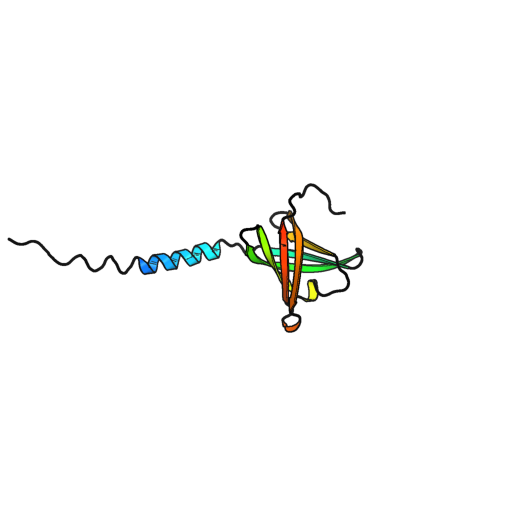 100 ? 9.068 -1.002 -12.547 1.00 97.00 100 TYR A N 1
ATOM 740 C CA . TYR A 1 100 ? 9.532 0.134 -11.749 1.00 97.00 100 TYR A CA 1
ATOM 741 C C . TYR A 1 100 ? 9.689 -0.197 -10.263 1.00 97.00 100 TYR A C 1
ATOM 743 O O . TYR A 1 100 ? 9.986 0.697 -9.478 1.00 97.00 100 TYR A O 1
ATOM 751 N N . ASP A 1 101 ? 9.436 -1.448 -9.866 1.00 96.31 101 ASP A N 1
ATOM 752 C CA . ASP A 1 101 ? 9.304 -1.855 -8.464 1.00 96.31 101 ASP A CA 1
ATOM 753 C C . ASP A 1 101 ? 8.331 -0.952 -7.673 1.00 96.31 101 ASP A C 1
ATOM 755 O O . ASP A 1 101 ? 8.570 -0.595 -6.522 1.00 96.31 101 ASP A O 1
ATOM 759 N N . LEU A 1 102 ? 7.204 -0.574 -8.289 1.00 97.38 102 LEU A N 1
ATOM 760 C CA . LEU A 1 102 ? 6.185 0.282 -7.671 1.00 97.38 102 LEU A CA 1
ATOM 761 C C . LEU A 1 102 ? 4.846 -0.432 -7.519 1.00 97.38 102 LEU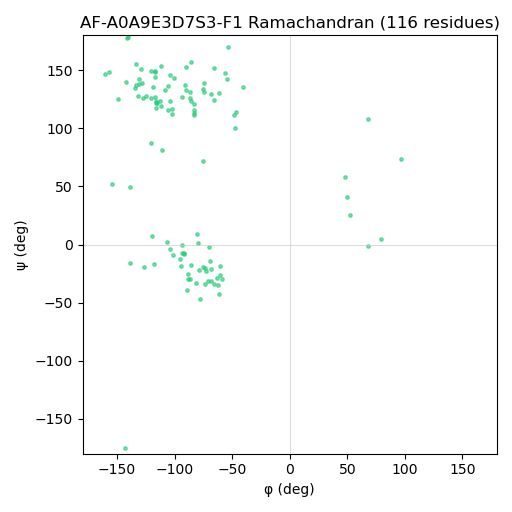 A C 1
ATOM 763 O O . LEU A 1 102 ? 4.397 -1.161 -8.403 1.00 97.38 102 LEU A O 1
ATOM 767 N N . ALA A 1 103 ? 4.147 -0.141 -6.428 1.00 96.81 103 ALA A N 1
ATOM 768 C CA . ALA A 1 103 ? 2.758 -0.519 -6.244 1.00 96.81 103 ALA A CA 1
ATOM 769 C C . ALA A 1 103 ? 1.922 0.644 -5.712 1.00 96.81 103 ALA A C 1
ATOM 771 O O . ALA A 1 103 ? 2.326 1.359 -4.796 1.00 96.81 103 ALA A O 1
ATOM 772 N N . PHE A 1 104 ? 0.725 0.789 -6.277 1.00 96.56 104 PHE A N 1
ATOM 773 C CA . PHE A 1 104 ? -0.296 1.736 -5.853 1.00 96.56 104 PHE A CA 1
ATOM 774 C C . PHE A 1 104 ? -1.381 0.993 -5.082 1.00 96.56 104 PHE A C 1
ATOM 776 O O . PHE A 1 104 ? -2.001 0.067 -5.608 1.00 96.56 104 PHE A O 1
ATOM 783 N N . ILE A 1 105 ? -1.635 1.416 -3.849 1.00 95.94 105 ILE A N 1
ATOM 784 C CA . ILE A 1 105 ? -2.605 0.790 -2.951 1.00 95.94 105 ILE A CA 1
ATOM 785 C C . ILE A 1 105 ? -3.710 1.798 -2.670 1.00 95.94 105 ILE A C 1
ATOM 787 O O . ILE A 1 105 ? -3.459 2.855 -2.093 1.00 95.94 105 ILE A O 1
ATOM 791 N N . ARG A 1 106 ? -4.943 1.477 -3.061 1.00 95.69 106 ARG A N 1
ATOM 792 C CA . ARG A 1 106 ? -6.118 2.261 -2.677 1.00 95.69 106 ARG A CA 1
ATOM 793 C C . ARG A 1 106 ? -6.621 1.772 -1.334 1.00 95.69 106 ARG A C 1
ATOM 795 O O . ARG A 1 106 ? -6.903 0.584 -1.187 1.00 95.69 106 ARG A O 1
ATOM 802 N N . VAL A 1 107 ? -6.756 2.687 -0.384 1.00 94.38 107 VAL A N 1
ATOM 803 C CA . VAL A 1 107 ? -7.124 2.364 0.993 1.00 94.38 107 VAL A CA 1
ATOM 804 C C . VAL A 1 107 ? -8.212 3.284 1.531 1.00 94.38 107 VAL A C 1
ATOM 806 O O . VAL A 1 107 ? -8.355 4.424 1.082 1.00 94.38 107 VAL A O 1
ATOM 809 N N . ARG A 1 108 ? -8.967 2.812 2.523 1.00 92.75 108 ARG A N 1
ATOM 810 C CA . ARG A 1 108 ? -9.942 3.616 3.274 1.00 92.75 108 ARG A CA 1
ATOM 811 C C . ARG A 1 108 ? -9.739 3.406 4.769 1.00 92.75 108 ARG A C 1
ATOM 813 O O . ARG A 1 108 ? -9.384 2.314 5.195 1.00 92.75 108 ARG A O 1
ATOM 820 N N . ALA A 1 109 ? -9.907 4.470 5.552 1.00 87.25 109 ALA A N 1
ATOM 821 C CA . ALA A 1 109 ? -9.775 4.384 7.004 1.00 87.25 109 ALA A CA 1
ATOM 822 C C . ALA A 1 109 ? -10.814 3.411 7.563 1.00 87.25 109 ALA A C 1
ATOM 824 O O . ALA A 1 109 ? -11.997 3.539 7.238 1.00 87.25 109 ALA A O 1
ATOM 825 N N . GLN A 1 110 ? -10.379 2.476 8.408 1.00 83.88 110 GLN A N 1
ATOM 826 C CA . GLN A 1 110 ? -11.318 1.647 9.148 1.00 83.88 110 GLN A CA 1
ATOM 827 C C . GLN A 1 110 ? -12.052 2.524 10.175 1.00 83.88 110 GLN A C 1
ATOM 829 O O . GLN A 1 110 ? -11.403 3.254 10.929 1.00 83.88 110 GLN A O 1
ATOM 834 N N . PRO A 1 111 ? -13.393 2.482 10.228 1.00 63.47 111 PRO A N 1
ATOM 835 C CA . PRO A 1 111 ? -14.182 3.354 11.097 1.00 63.47 111 PRO A CA 1
ATOM 836 C C . PRO A 1 111 ? -14.065 3.040 12.602 1.00 63.47 111 PRO A C 1
ATOM 838 O O . PRO A 1 111 ? -14.644 3.769 13.402 1.00 63.47 111 PRO A O 1
ATOM 841 N N . SER A 1 112 ? -13.325 2.006 13.025 1.00 55.44 112 SER A N 1
ATOM 842 C CA . SER A 1 112 ? -13.143 1.688 14.446 1.00 55.44 112 SER A CA 1
ATOM 843 C C . SER A 1 112 ? -11.787 1.042 14.746 1.00 55.44 112 SER A C 1
ATOM 845 O O . SER A 1 112 ? -11.450 0.005 14.186 1.00 55.44 112 SER A O 1
ATOM 847 N N . TYR A 1 113 ? -11.041 1.647 15.676 1.00 51.31 113 TYR A N 1
ATOM 848 C CA . TYR A 1 113 ? -9.772 1.146 16.224 1.00 51.31 113 TYR A CA 1
ATOM 849 C C . TYR A 1 113 ? -9.959 0.331 17.523 1.00 51.31 113 TYR A C 1
ATOM 851 O O . TYR A 1 113 ? -8.989 -0.141 18.105 1.00 51.31 113 TYR A O 1
ATOM 859 N N . SER A 1 114 ? -11.190 0.165 18.026 1.00 46.00 114 SER A N 1
ATOM 860 C CA . SER A 1 114 ? -11.423 -0.506 19.318 1.00 46.00 114 SER A CA 1
ATOM 861 C C . SER A 1 114 ? -11.371 -2.036 19.258 1.00 46.00 114 SER A C 1
ATOM 863 O O . SER A 1 114 ? -11.566 -2.686 20.284 1.00 46.00 114 SER A O 1
ATOM 865 N N . VAL A 1 115 ? -11.096 -2.621 18.091 1.00 44.84 115 VAL A N 1
ATOM 866 C CA . VAL A 1 115 ? -10.988 -4.072 17.922 1.00 44.84 115 VAL A CA 1
ATOM 867 C C . VAL A 1 115 ? -9.503 -4.442 17.854 1.00 44.84 115 VAL A C 1
ATOM 869 O O . VAL A 1 115 ? -8.813 -3.983 16.941 1.00 44.84 115 VAL A O 1
ATOM 872 N N . PRO A 1 116 ? -8.977 -5.232 18.811 1.00 36.88 116 PRO A N 1
ATOM 873 C CA . PRO A 1 116 ? -7.621 -5.762 18.725 1.00 36.88 116 PRO A CA 1
ATOM 874 C C . PRO A 1 116 ? -7.449 -6.550 17.417 1.00 36.88 116 PRO A C 1
ATOM 876 O O . PRO A 1 116 ? -8.425 -7.149 16.955 1.00 36.88 116 PRO A O 1
ATOM 879 N N . PRO A 1 117 ? -6.249 -6.570 16.806 1.00 46.22 117 PRO A N 1
ATOM 880 C CA . PRO A 1 117 ? -6.018 -7.400 15.629 1.00 46.22 117 PRO A CA 1
ATOM 881 C C . PRO A 1 117 ? -6.381 -8.866 15.938 1.00 46.22 117 PRO A C 1
ATOM 883 O O . PRO A 1 117 ? -6.137 -9.300 17.068 1.00 46.22 117 PRO A O 1
ATOM 886 N N . PRO A 1 118 ? -6.971 -9.601 14.973 1.00 47.84 118 PRO A N 1
ATOM 887 C CA . PRO A 1 118 ? -7.286 -11.017 15.142 1.00 47.84 118 PRO A CA 1
ATOM 888 C C . PRO A 1 118 ? -6.022 -11.851 15.359 1.00 47.84 118 PRO A C 1
ATOM 890 O O . PRO A 1 118 ? -4.959 -11.466 14.800 1.00 47.84 118 PRO A O 1
#

Nearest PDB structures (foldseek):
  2hq7-assembly1_B  TM=4.700E-01  e=1.538E-01  Clostridium acetobutylicum
  5hcd-assembly1_C  TM=2.979E-01  e=7.963E-01  Ornithodoros moubata
  3zuo-assembly2_B  TM=3.316E-01  e=1.861E+00  Ornithodoros moubata
  8qgy-assembly1_B  TM=3.365E-01  e=1.861E+00  Homo sapien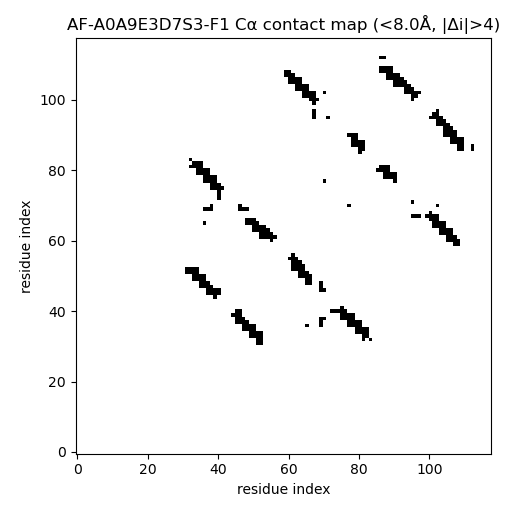s